Protein AF-A0A2T4S570-F1 (afdb_monomer)

Mean predicted aligned error: 5.02 Å

Sequence (160 aa):
SNRGPVMDYSDLGLVEFYLRELEKYLRQHNCLYVKLDPYWIYQIYDKDVNPFPSREQNDALVNLFKSHGYHHHGFTTKYDTSSQVRWMGVLDLKDETPASLKKQFDSQRKRNINKSINYGVKVRFLGEDELDKFFKLYRETEERAGFVSKTDEYFKNFIE

Radius of gyration: 21.52 Å; Cα contacts (8 Å, |Δi|>4): 77; chains: 1; bounding box: 46×45×53 Å

InterPro domains:
  IPR003447 FemABX peptidyl transferase [PF02388] (2-160)
  IPR003447 FemABX peptidyl transferase [PS51191] (1-160)
  IPR016181 Acyl-CoA N-acyltransferase [SSF55729] (2-95)
  IPR016181 Acyl-CoA N-acyltransferase [SSF55729] (101-160)
  IPR050644 Peptidoglycan Glycine Bridge Synthesis [PTHR36174] (1-159)

Structure (mmCIF, N/CA/C/O backbone):
data_AF-A0A2T4S570-F1
#
_entry.id   AF-A0A2T4S570-F1
#
loop_
_atom_site.group_PDB
_atom_site.id
_atom_site.type_symbol
_atom_site.label_atom_id
_atom_site.label_alt_id
_atom_site.label_comp_id
_atom_site.label_asym_id
_atom_site.label_entity_id
_atom_site.label_seq_id
_atom_site.pdbx_PDB_ins_code
_atom_site.Cartn_x
_atom_site.Cartn_y
_atom_site.Cartn_z
_atom_site.occupancy
_atom_site.B_iso_or_equiv
_atom_site.auth_seq_id
_atom_site.auth_comp_id
_atom_site.auth_asym_id
_atom_site.auth_atom_id
_atom_site.pdbx_PDB_model_num
ATOM 1 N N . SER A 1 1 ? -2.552 -9.204 -10.369 1.00 58.16 1 SER A N 1
ATOM 2 C CA . SER A 1 1 ? -1.357 -8.342 -10.412 1.00 58.16 1 SER A CA 1
ATOM 3 C C . SER A 1 1 ? -0.788 -8.261 -9.018 1.00 58.16 1 SER A C 1
ATOM 5 O O . SER A 1 1 ? -1.574 -8.109 -8.083 1.00 58.16 1 SER A O 1
ATOM 7 N N . ASN A 1 2 ? 0.525 -8.437 -8.882 1.00 81.62 2 ASN A N 1
ATOM 8 C CA . ASN A 1 2 ? 1.163 -8.826 -7.621 1.00 81.62 2 ASN A CA 1
ATOM 9 C C . ASN A 1 2 ? 1.874 -7.657 -6.915 1.00 81.62 2 ASN A C 1
ATOM 11 O O . ASN A 1 2 ? 2.767 -7.902 -6.112 1.00 81.62 2 ASN A O 1
ATOM 15 N N . ARG A 1 3 ? 1.501 -6.397 -7.213 1.00 89.50 3 ARG A N 1
ATOM 16 C CA . ARG A 1 3 ? 2.008 -5.166 -6.562 1.00 89.50 3 ARG A CA 1
ATOM 17 C C . ARG A 1 3 ? 3.529 -4.971 -6.613 1.00 89.50 3 ARG A C 1
ATOM 19 O O . ARG A 1 3 ? 4.078 -4.147 -5.884 1.00 89.50 3 ARG A O 1
ATOM 26 N N . GLY A 1 4 ? 4.198 -5.720 -7.479 1.00 91.44 4 GLY A N 1
ATOM 27 C CA . GLY A 1 4 ? 5.637 -5.684 -7.657 1.00 91.44 4 GLY A CA 1
ATOM 28 C C . GLY A 1 4 ? 6.066 -4.853 -8.868 1.00 91.44 4 GLY A C 1
ATOM 29 O O . GLY A 1 4 ? 5.228 -4.405 -9.660 1.00 91.44 4 GLY A O 1
ATOM 30 N N . PRO A 1 5 ? 7.384 -4.701 -9.048 1.00 94.06 5 PRO A N 1
ATOM 31 C CA . PRO A 1 5 ? 8.450 -5.226 -8.180 1.00 94.06 5 PRO A CA 1
ATOM 32 C C . PRO A 1 5 ? 8.609 -4.446 -6.860 1.00 94.06 5 PRO A C 1
ATOM 34 O O . PRO A 1 5 ? 8.036 -3.375 -6.686 1.00 94.06 5 PRO A O 1
ATOM 37 N N . VAL A 1 6 ? 9.374 -5.011 -5.921 1.00 95.12 6 VAL A N 1
ATOM 38 C CA . VAL A 1 6 ? 9.693 -4.389 -4.625 1.00 95.12 6 VAL A CA 1
ATOM 39 C C . VAL A 1 6 ? 11.137 -3.902 -4.664 1.00 95.12 6 VAL A C 1
ATOM 41 O O . VAL A 1 6 ? 12.054 -4.710 -4.775 1.00 95.12 6 VAL A O 1
ATOM 44 N N . MET A 1 7 ? 11.328 -2.587 -4.592 1.00 95.25 7 MET A N 1
ATOM 45 C CA . MET A 1 7 ? 12.635 -1.929 -4.574 1.00 95.25 7 MET A CA 1
ATOM 46 C C . MET A 1 7 ? 12.509 -0.504 -4.025 1.00 95.25 7 MET A C 1
ATOM 48 O O . MET A 1 7 ? 11.396 -0.010 -3.828 1.00 95.25 7 MET A O 1
ATOM 52 N N . ASP A 1 8 ? 13.641 0.155 -3.784 1.00 95.50 8 ASP A N 1
ATOM 53 C CA . ASP A 1 8 ? 13.652 1.580 -3.466 1.00 95.50 8 ASP A CA 1
ATOM 54 C C . ASP A 1 8 ? 13.391 2.406 -4.732 1.00 95.50 8 ASP A C 1
ATOM 56 O O . ASP A 1 8 ? 14.234 2.522 -5.616 1.00 95.50 8 ASP A O 1
ATOM 60 N N . TYR A 1 9 ? 12.196 2.986 -4.807 1.00 95.19 9 TYR A N 1
ATOM 61 C CA . TYR A 1 9 ? 11.758 3.817 -5.927 1.00 95.19 9 TYR A CA 1
ATOM 62 C C . TYR A 1 9 ? 12.302 5.249 -5.899 1.00 95.19 9 TYR A C 1
ATOM 64 O O . TYR A 1 9 ? 12.049 6.004 -6.840 1.00 95.19 9 TYR A O 1
ATOM 72 N N . SER A 1 10 ? 13.009 5.638 -4.835 1.00 92.94 10 SER A N 1
ATOM 73 C CA . SER A 1 10 ? 13.736 6.909 -4.790 1.00 92.94 10 SER A CA 1
ATOM 74 C C . SER A 1 10 ? 15.087 6.833 -5.512 1.00 92.94 10 SER A C 1
ATOM 76 O O . SER A 1 10 ? 15.567 7.852 -6.008 1.00 92.94 10 SER A O 1
ATOM 78 N N . ASP A 1 11 ? 15.651 5.630 -5.662 1.00 96.69 11 ASP A N 1
ATOM 79 C CA . ASP A 1 11 ? 16.834 5.372 -6.481 1.00 96.69 11 ASP A CA 1
ATOM 80 C C . ASP A 1 11 ? 16.427 5.105 -7.939 1.00 96.69 11 ASP A C 1
ATOM 82 O O . ASP A 1 11 ? 16.153 3.978 -8.358 1.00 96.69 11 ASP A O 1
ATOM 86 N N . LEU A 1 12 ? 16.386 6.167 -8.746 1.00 96.56 12 LEU A N 1
ATOM 87 C CA . LEU A 1 12 ? 16.028 6.060 -10.163 1.00 96.56 12 LEU A CA 1
ATOM 88 C C . LEU A 1 12 ? 17.021 5.209 -10.972 1.00 96.56 12 LEU A C 1
ATOM 90 O O . LEU A 1 12 ? 16.614 4.604 -11.963 1.00 96.56 12 LEU A O 1
ATOM 94 N N . GLY A 1 13 ? 18.288 5.125 -10.550 1.00 98.12 13 GLY A N 1
ATOM 95 C CA . GLY A 1 13 ? 19.288 4.280 -11.203 1.00 98.12 13 GLY A CA 1
ATOM 96 C C . GLY A 1 13 ? 18.995 2.796 -10.992 1.00 98.12 13 GLY A C 1
ATOM 97 O O . GLY A 1 13 ? 19.072 2.009 -11.937 1.00 98.12 13 GLY A O 1
ATOM 98 N N . LEU A 1 14 ? 18.576 2.420 -9.780 1.00 98.25 14 LEU A N 1
ATOM 99 C CA . LEU A 1 14 ? 18.104 1.068 -9.476 1.00 98.25 14 LEU A CA 1
ATOM 100 C C . LEU A 1 14 ? 16.851 0.711 -10.282 1.00 98.25 14 LEU A C 1
ATOM 102 O O . LEU A 1 14 ? 16.778 -0.378 -10.858 1.00 98.25 14 LEU A O 1
ATOM 106 N N . VAL A 1 15 ? 15.877 1.623 -10.352 1.00 98.00 15 VAL A N 1
ATOM 107 C CA . VAL A 1 15 ? 14.657 1.405 -11.143 1.00 98.00 15 VAL A CA 1
ATOM 108 C C . VAL A 1 15 ? 15.004 1.211 -12.619 1.00 98.00 15 VAL A C 1
ATOM 110 O O . VAL A 1 15 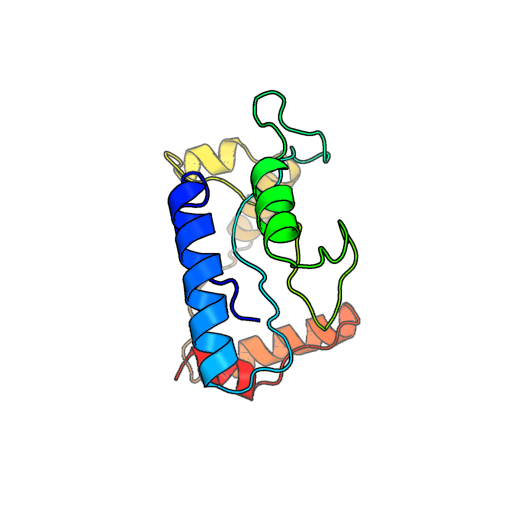? 14.528 0.261 -13.238 1.00 98.00 15 VAL A O 1
ATOM 113 N N . GLU A 1 16 ? 15.848 2.075 -13.183 1.00 98.38 16 GLU A N 1
ATOM 114 C CA . GLU A 1 16 ? 16.292 1.970 -14.574 1.00 98.38 16 GLU A CA 1
ATOM 115 C C . GLU A 1 16 ? 17.005 0.639 -14.840 1.00 98.38 16 GLU A C 1
ATOM 117 O O . GLU A 1 16 ? 16.691 -0.053 -15.813 1.00 98.38 16 GLU A O 1
ATOM 122 N N . PHE A 1 17 ? 17.931 0.252 -13.960 1.00 98.50 17 PHE A N 1
ATOM 123 C CA . PHE A 1 17 ? 18.614 -1.034 -14.043 1.00 98.50 17 PHE A CA 1
ATOM 124 C C . PHE A 1 17 ? 17.612 -2.195 -14.061 1.00 98.50 17 PHE A C 1
ATOM 126 O O . PHE A 1 17 ? 17.666 -3.040 -14.957 1.00 98.50 17 PHE A O 1
ATOM 133 N N . TYR A 1 18 ? 16.649 -2.202 -13.135 1.00 98.19 18 TYR A N 1
ATOM 134 C CA . TYR A 1 18 ? 15.617 -3.233 -13.079 1.00 98.19 18 TYR A CA 1
ATOM 135 C C . TYR A 1 18 ? 14.797 -3.297 -14.373 1.00 98.19 18 TYR A C 1
ATOM 137 O O . TYR A 1 18 ? 14.586 -4.385 -14.903 1.00 98.19 18 TYR A O 1
ATOM 145 N N . LEU A 1 19 ? 14.348 -2.156 -14.910 1.00 97.88 19 LEU A N 1
ATOM 146 C CA . LEU A 1 19 ? 13.545 -2.126 -16.139 1.00 97.88 19 LEU A CA 1
ATOM 147 C C . LEU A 1 19 ? 14.321 -2.682 -17.343 1.00 97.88 19 LEU A C 1
ATOM 149 O O . LEU A 1 19 ? 13.748 -3.433 -18.136 1.00 97.88 19 LEU A O 1
ATOM 153 N N . ARG A 1 20 ? 15.621 -2.373 -17.453 1.00 98.25 20 ARG A N 1
ATOM 154 C CA . ARG A 1 20 ? 16.507 -2.902 -18.507 1.00 98.25 20 ARG A CA 1
ATOM 155 C C . ARG A 1 20 ? 16.690 -4.415 -18.398 1.00 98.25 20 ARG A C 1
ATOM 157 O O . ARG A 1 20 ? 16.600 -5.119 -19.404 1.00 98.25 20 ARG A O 1
ATOM 164 N N . GLU A 1 21 ? 16.943 -4.929 -17.197 1.00 98.31 21 GLU A N 1
ATOM 165 C CA . GLU A 1 21 ? 17.131 -6.371 -16.995 1.00 98.31 21 GLU A CA 1
ATOM 166 C C . GLU A 1 21 ? 15.818 -7.149 -17.124 1.00 98.31 21 GLU A C 1
ATOM 168 O O . GLU A 1 21 ? 15.796 -8.236 -17.706 1.00 98.31 21 GLU A O 1
ATOM 173 N N . LEU A 1 22 ? 14.702 -6.568 -16.673 1.00 97.50 22 LEU A N 1
ATOM 174 C CA . LEU A 1 22 ? 13.379 -7.147 -16.866 1.00 97.50 22 LEU A CA 1
ATOM 175 C C . LEU A 1 22 ? 13.066 -7.295 -18.358 1.00 97.50 22 LEU A C 1
ATOM 177 O O . LEU A 1 22 ? 12.600 -8.352 -18.774 1.00 97.50 22 LEU A O 1
ATOM 181 N N . GLU A 1 23 ? 13.356 -6.288 -19.184 1.00 97.12 23 GLU A N 1
ATOM 182 C CA . GLU A 1 23 ? 13.142 -6.388 -20.629 1.00 97.12 23 GLU A CA 1
ATOM 183 C C . GLU A 1 23 ? 13.924 -7.560 -21.246 1.00 97.12 23 GLU A C 1
ATOM 185 O O . GLU A 1 23 ? 13.356 -8.354 -22.003 1.00 97.12 23 GLU A O 1
ATOM 190 N N . LYS A 1 24 ? 15.207 -7.718 -20.892 1.00 98.00 24 LYS A N 1
ATOM 191 C CA . LYS A 1 24 ? 16.032 -8.845 -21.361 1.00 98.00 24 LYS A CA 1
ATOM 192 C C . LYS A 1 24 ? 15.424 -10.186 -20.958 1.00 98.00 24 LYS A C 1
ATOM 194 O O . LYS A 1 24 ? 15.289 -11.072 -21.803 1.00 98.00 24 LYS A O 1
ATOM 199 N N . TYR A 1 25 ? 15.025 -10.317 -19.694 1.00 98.19 25 TYR A N 1
ATOM 200 C CA . TYR A 1 25 ? 14.397 -11.527 -19.173 1.00 98.19 25 TYR A CA 1
ATOM 201 C C . TYR A 1 25 ? 13.101 -11.860 -19.924 1.00 98.19 25 TYR A C 1
ATOM 203 O O . TYR A 1 25 ? 12.908 -12.988 -20.374 1.00 98.19 25 TYR A O 1
ATOM 211 N N . LEU A 1 26 ? 12.228 -10.874 -20.127 1.00 97.00 26 LEU A N 1
ATOM 212 C CA . LEU A 1 26 ? 10.945 -11.063 -20.802 1.00 97.00 26 LEU A CA 1
ATOM 213 C C . LEU A 1 26 ? 11.109 -11.453 -22.276 1.00 97.00 26 LEU A C 1
ATOM 215 O O . LEU A 1 26 ? 10.372 -12.312 -22.764 1.00 97.00 26 LEU A O 1
ATOM 219 N N . ARG A 1 27 ? 12.101 -10.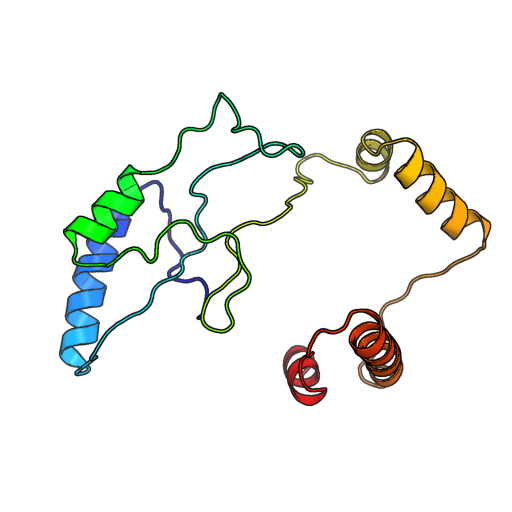881 -22.974 1.00 96.19 27 ARG A N 1
ATOM 220 C CA . ARG A 1 27 ? 12.431 -11.247 -24.362 1.00 96.19 27 ARG A CA 1
ATOM 221 C C . ARG A 1 27 ? 12.886 -12.700 -24.480 1.00 96.19 27 ARG A C 1
ATOM 223 O O . ARG A 1 27 ? 12.469 -13.381 -25.410 1.00 96.19 27 ARG A O 1
ATOM 230 N N . GLN A 1 28 ? 13.680 -13.194 -23.528 1.00 98.00 28 GLN A N 1
ATOM 231 C CA . GLN A 1 28 ? 14.110 -14.601 -23.497 1.00 98.00 28 GLN A CA 1
ATOM 232 C C . GLN A 1 28 ? 12.939 -15.579 -23.318 1.00 98.00 28 GLN A C 1
ATOM 234 O O . GLN A 1 28 ? 13.027 -16.723 -23.753 1.00 98.00 28 GLN A O 1
ATOM 239 N N . HIS A 1 29 ? 11.839 -15.126 -22.714 1.00 97.88 29 HIS A N 1
ATOM 240 C CA . HIS A 1 29 ? 10.658 -15.943 -22.431 1.00 97.88 29 HIS A CA 1
ATOM 241 C C . HIS A 1 29 ? 9.499 -15.687 -23.407 1.00 97.88 29 HIS A C 1
ATOM 243 O O . HIS A 1 29 ? 8.363 -16.052 -23.109 1.00 97.88 29 HIS A O 1
ATOM 249 N N . ASN A 1 30 ? 9.763 -15.067 -24.567 1.00 96.44 30 ASN A N 1
ATOM 250 C CA . ASN A 1 30 ? 8.755 -14.748 -25.588 1.00 96.44 30 ASN A CA 1
ATOM 251 C C . ASN A 1 30 ? 7.520 -14.024 -25.016 1.00 96.44 30 ASN A C 1
ATOM 253 O O . ASN A 1 30 ? 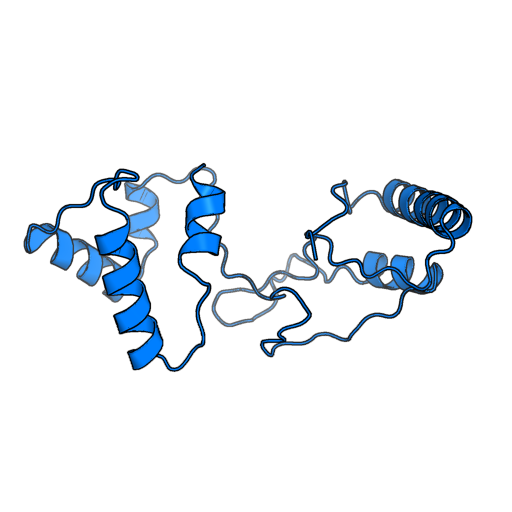6.388 -14.266 -25.438 1.00 96.44 30 ASN A O 1
ATOM 257 N N . CYS A 1 31 ? 7.723 -13.156 -24.021 1.00 97.12 31 CYS A N 1
ATOM 258 C CA . CYS A 1 31 ? 6.629 -12.430 -23.392 1.00 97.12 31 CYS A CA 1
ATOM 259 C C . CYS A 1 31 ? 6.002 -11.432 -24.379 1.00 97.12 31 CYS A C 1
ATOM 261 O O . CYS A 1 31 ? 6.707 -10.619 -24.976 1.00 97.12 31 CYS A O 1
ATOM 263 N N . LEU A 1 32 ? 4.672 -11.469 -24.520 1.00 95.94 32 LEU A N 1
ATOM 264 C CA . LEU A 1 32 ? 3.928 -10.552 -25.390 1.00 95.94 32 LEU A CA 1
ATOM 265 C C . LEU A 1 32 ? 3.863 -9.132 -24.808 1.00 95.94 32 LEU A C 1
ATOM 267 O O . LEU A 1 32 ? 4.081 -8.156 -25.519 1.00 95.94 32 LEU A O 1
ATOM 271 N N . TYR A 1 33 ? 3.536 -9.018 -23.520 1.00 94.56 33 TYR A N 1
ATOM 272 C CA . TYR A 1 33 ? 3.519 -7.762 -22.775 1.00 94.56 33 TYR A CA 1
ATOM 273 C C . TYR A 1 33 ? 3.620 -8.037 -21.274 1.00 94.56 33 TYR A C 1
ATOM 275 O O . TYR A 1 33 ? 3.210 -9.092 -20.788 1.00 94.56 33 TYR A O 1
ATOM 283 N N . VAL A 1 34 ? 4.105 -7.051 -20.522 1.00 94.50 34 VAL A N 1
ATOM 284 C CA . VAL A 1 34 ? 4.130 -7.086 -19.059 1.00 94.50 34 VAL A CA 1
ATOM 285 C C . VAL A 1 34 ? 3.283 -5.950 -18.495 1.00 94.50 34 VAL A C 1
ATOM 287 O O . VAL A 1 34 ? 3.318 -4.822 -18.983 1.00 94.50 34 VAL A O 1
ATOM 290 N N . LYS A 1 35 ? 2.510 -6.251 -17.451 1.00 93.25 35 LYS A N 1
ATOM 291 C CA . LYS A 1 35 ? 1.772 -5.262 -16.662 1.00 93.25 35 LYS A CA 1
ATOM 292 C C . LYS A 1 35 ? 2.425 -5.152 -15.291 1.00 93.25 35 LYS A C 1
ATOM 294 O O . LYS A 1 35 ? 2.517 -6.151 -14.583 1.00 93.25 35 LYS A O 1
ATOM 299 N N . LEU A 1 36 ? 2.840 -3.941 -14.930 1.00 93.44 36 LEU A N 1
ATOM 300 C CA . LEU A 1 36 ? 3.425 -3.626 -13.629 1.00 93.44 36 LEU A CA 1
ATOM 301 C C . LEU A 1 36 ? 2.497 -2.679 -12.864 1.00 93.44 36 LEU A C 1
ATOM 303 O O . LEU A 1 36 ? 1.968 -1.724 -13.433 1.00 93.44 36 LEU A O 1
ATOM 307 N N . ASP A 1 37 ? 2.303 -2.945 -11.577 1.00 92.81 37 ASP A N 1
ATOM 308 C CA . ASP A 1 37 ? 1.539 -2.097 -10.658 1.00 92.81 37 ASP A CA 1
ATOM 309 C C . ASP A 1 37 ? 2.243 -1.938 -9.301 1.00 92.81 37 ASP A C 1
ATOM 311 O O . ASP A 1 37 ? 1.653 -2.229 -8.254 1.00 92.81 37 ASP A O 1
ATOM 315 N N . PRO A 1 38 ? 3.512 -1.491 -9.303 1.00 93.38 38 PRO A N 1
ATOM 316 C CA . PRO A 1 38 ? 4.327 -1.482 -8.104 1.00 93.38 38 PRO A CA 1
ATOM 317 C C . PRO A 1 38 ? 3.727 -0.638 -6.985 1.00 93.38 38 PRO A C 1
ATOM 319 O O . PRO A 1 38 ? 3.106 0.402 -7.224 1.00 93.38 38 PRO A O 1
ATOM 322 N N . TYR A 1 39 ? 3.939 -1.079 -5.748 1.00 92.06 39 TYR A N 1
ATOM 323 C CA . TYR A 1 39 ? 3.508 -0.345 -4.565 1.00 92.06 39 TYR A CA 1
ATOM 324 C C . TYR A 1 39 ? 4.473 0.812 -4.270 1.00 92.06 39 TYR A C 1
ATOM 326 O O . TYR A 1 39 ? 5.330 0.728 -3.396 1.00 92.06 39 TYR A O 1
ATOM 334 N N . TRP A 1 40 ? 4.282 1.933 -4.959 1.00 91.81 40 TRP A N 1
ATOM 335 C CA . TRP A 1 40 ? 4.944 3.202 -4.658 1.00 91.81 40 TRP A CA 1
ATOM 336 C C . TRP A 1 40 ? 3.921 4.335 -4.559 1.00 91.81 40 TRP A C 1
ATOM 338 O O . TRP A 1 40 ? 2.790 4.236 -5.045 1.00 91.81 40 TRP A O 1
ATOM 348 N N . ILE A 1 41 ? 4.315 5.420 -3.899 1.00 93.06 41 ILE A N 1
ATOM 349 C CA . ILE A 1 41 ? 3.446 6.568 -3.648 1.00 93.06 41 ILE A CA 1
ATOM 350 C C . ILE A 1 41 ? 3.677 7.611 -4.739 1.00 93.06 41 ILE A C 1
ATOM 352 O O . ILE A 1 41 ? 4.750 8.206 -4.810 1.00 93.06 41 ILE A O 1
ATOM 356 N N . TYR A 1 42 ? 2.653 7.853 -5.558 1.00 94.69 42 TYR A N 1
ATOM 357 C CA . TYR A 1 42 ? 2.677 8.948 -6.529 1.00 94.69 42 TYR A CA 1
ATOM 358 C C . TYR A 1 42 ? 2.522 10.311 -5.860 1.00 94.69 42 TYR A C 1
ATOM 360 O O . TYR A 1 42 ? 3.309 11.213 -6.119 1.00 94.69 42 TYR A O 1
ATOM 368 N N . GLN A 1 43 ? 1.510 10.443 -5.004 1.00 94.81 43 GLN A N 1
ATOM 369 C CA . GLN A 1 43 ? 1.168 11.675 -4.303 1.00 94.81 43 GLN A CA 1
ATOM 370 C C . GLN A 1 43 ? 0.428 11.329 -3.006 1.00 94.81 43 GLN A C 1
ATOM 372 O O . GLN A 1 43 ? -0.215 10.280 -2.916 1.00 94.81 43 GLN A O 1
ATOM 377 N N . ILE A 1 44 ? 0.532 12.202 -2.003 1.00 95.00 44 ILE A N 1
ATOM 378 C CA . ILE A 1 44 ? -0.150 12.063 -0.711 1.00 95.00 44 ILE A CA 1
ATOM 379 C C . ILE A 1 44 ? -1.161 13.200 -0.577 1.00 95.00 44 ILE A C 1
ATOM 381 O O . ILE A 1 44 ? -0.843 14.352 -0.876 1.00 95.00 44 ILE A O 1
ATOM 385 N N . TYR A 1 45 ? -2.355 12.870 -0.092 1.00 94.75 45 TYR A N 1
ATOM 386 C CA . TYR A 1 45 ? -3.448 13.812 0.128 1.00 94.75 45 TYR A CA 1
ATOM 387 C C . TYR A 1 45 ? -3.943 13.731 1.567 1.00 94.75 45 TYR A C 1
ATOM 389 O O . TYR A 1 45 ? -3.845 12.676 2.199 1.00 94.75 45 TYR A O 1
ATOM 397 N N . ASP A 1 46 ? -4.482 14.836 2.073 1.00 93.06 46 ASP A N 1
ATOM 398 C CA . ASP A 1 46 ? -5.197 14.859 3.343 1.00 93.06 46 ASP A CA 1
ATOM 399 C C . ASP A 1 46 ? -6.567 14.153 3.240 1.00 93.06 46 ASP A C 1
ATOM 401 O O . ASP A 1 46 ? -6.972 13.640 2.192 1.00 93.06 46 ASP A O 1
ATOM 405 N N . LYS A 1 47 ? -7.304 14.120 4.356 1.00 89.38 47 LYS A N 1
ATOM 406 C CA . LYS A 1 47 ? -8.627 13.478 4.439 1.00 89.38 47 LYS A CA 1
ATOM 407 C C . LYS A 1 47 ? -9.694 14.108 3.530 1.00 89.38 47 LYS A C 1
ATOM 409 O O . LYS A 1 47 ? -10.719 13.472 3.296 1.00 89.38 47 LYS A O 1
ATOM 414 N N . ASP A 1 48 ? -9.473 15.340 3.074 1.00 92.56 48 ASP A N 1
ATOM 415 C CA . ASP A 1 48 ? -10.375 16.104 2.212 1.00 92.56 48 ASP A CA 1
ATOM 416 C C . ASP A 1 48 ? -9.864 16.127 0.756 1.00 92.56 48 ASP A C 1
ATOM 418 O O . ASP A 1 48 ? -10.403 16.845 -0.082 1.00 92.56 48 ASP A O 1
ATOM 422 N N . VAL A 1 49 ? -8.870 15.284 0.438 1.00 93.25 49 VAL A N 1
ATOM 423 C CA 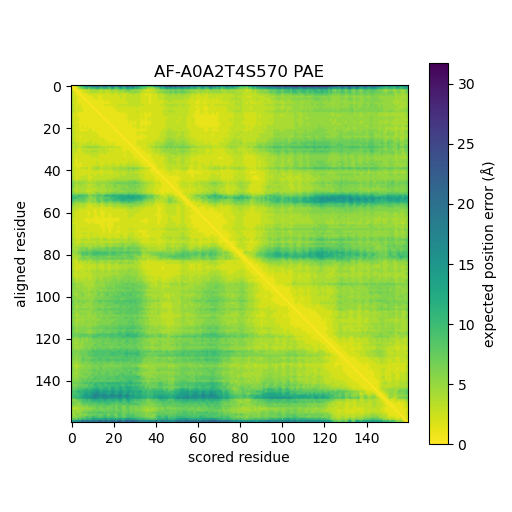. VAL A 1 49 ? -8.276 15.109 -0.897 1.00 93.25 49 VAL A CA 1
ATOM 424 C C . VAL A 1 49 ? -7.484 16.342 -1.363 1.00 93.25 49 VAL A C 1
ATOM 426 O O . VAL A 1 49 ? -7.270 16.548 -2.557 1.00 93.25 49 VAL A O 1
ATOM 429 N N . ASN A 1 50 ? -6.964 17.143 -0.431 1.00 95.06 50 ASN A N 1
ATOM 430 C CA . ASN A 1 50 ? -6.009 18.198 -0.767 1.00 95.06 50 ASN A CA 1
ATOM 431 C C . ASN A 1 50 ? -4.582 17.633 -0.776 1.00 95.06 50 ASN A C 1
ATOM 433 O O . ASN A 1 50 ? -4.207 16.928 0.164 1.00 95.06 50 ASN A O 1
ATOM 437 N N . PRO A 1 51 ? -3.760 17.931 -1.798 1.00 94.75 51 PRO A N 1
ATOM 438 C CA . PRO A 1 51 ? -2.361 17.516 -1.818 1.00 94.75 51 PRO A CA 1
ATOM 439 C C . PRO A 1 51 ? -1.597 18.012 -0.588 1.00 94.75 51 PRO A C 1
ATOM 441 O O . PRO A 1 51 ? -1.714 19.178 -0.208 1.00 94.75 51 PRO A O 1
ATOM 444 N N . PHE A 1 52 ? -0.766 17.154 0.006 1.00 92.81 52 PHE A N 1
ATOM 445 C CA . PHE A 1 52 ? 0.123 17.585 1.083 1.00 92.81 52 PHE A CA 1
ATOM 446 C C . PHE A 1 52 ? 1.171 18.577 0.550 1.00 92.81 52 PHE A C 1
ATOM 448 O O . PHE A 1 52 ? 1.942 18.208 -0.337 1.00 92.81 52 PHE A O 1
ATOM 455 N N . PRO A 1 53 ? 1.284 19.798 1.113 1.00 87.00 53 PRO A N 1
ATOM 456 C CA . PRO A 1 53 ? 2.150 20.842 0.554 1.00 87.00 53 PRO A CA 1
ATOM 457 C C . PRO A 1 53 ? 3.639 20.480 0.483 1.00 87.00 53 PRO A C 1
ATOM 459 O O . PRO A 1 53 ? 4.360 20.994 -0.362 1.00 87.00 53 PRO A O 1
ATOM 462 N N . SER A 1 54 ? 4.113 19.605 1.373 1.00 86.25 54 SER A N 1
ATOM 463 C CA . SER A 1 54 ? 5.518 19.189 1.465 1.00 86.25 54 SER A CA 1
ATOM 464 C C . SER A 1 54 ? 5.861 17.945 0.638 1.00 86.25 54 SER A C 1
ATOM 466 O O . SER A 1 54 ? 6.959 17.403 0.770 1.00 86.25 54 SER A O 1
ATOM 468 N N . ARG A 1 55 ? 4.923 17.436 -0.170 1.00 85.31 55 ARG A N 1
ATOM 469 C CA . ARG A 1 55 ? 5.081 16.198 -0.940 1.00 85.31 55 ARG A CA 1
ATOM 470 C C . ARG A 1 55 ? 4.707 16.443 -2.394 1.00 85.31 55 ARG A C 1
ATOM 472 O O . ARG A 1 55 ? 3.531 16.491 -2.747 1.00 85.31 55 ARG A O 1
ATOM 479 N N . GLU A 1 56 ? 5.726 16.563 -3.232 1.00 87.75 56 GLU A N 1
ATOM 480 C CA . GLU A 1 56 ? 5.534 16.675 -4.672 1.00 87.75 56 GLU A CA 1
ATOM 481 C C . GLU A 1 56 ? 5.077 15.350 -5.287 1.00 87.75 56 GLU A C 1
ATOM 483 O O . GLU A 1 56 ? 5.319 14.261 -4.756 1.00 87.75 56 GLU A O 1
ATOM 488 N N . GLN A 1 57 ? 4.401 15.465 -6.426 1.00 92.44 57 GLN A N 1
ATOM 489 C CA . GLN A 1 57 ? 4.043 14.321 -7.246 1.00 92.44 57 GLN A CA 1
ATOM 490 C C . GLN A 1 57 ? 5.299 13.707 -7.869 1.00 92.44 57 GLN A C 1
ATOM 492 O O . GLN A 1 57 ? 6.164 14.408 -8.395 1.00 92.44 57 GLN A O 1
ATOM 497 N N . ASN A 1 58 ? 5.407 12.385 -7.840 1.00 91.69 58 ASN A N 1
ATOM 498 C CA . ASN A 1 58 ? 6.596 11.698 -8.334 1.00 91.69 58 ASN A CA 1
ATOM 499 C C . ASN A 1 58 ? 6.460 11.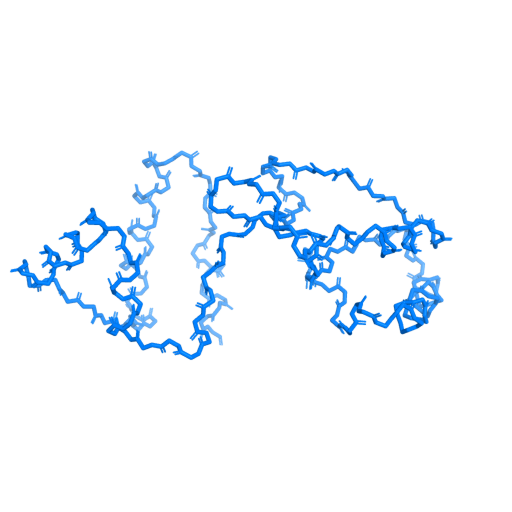369 -9.837 1.00 91.69 58 ASN A C 1
ATOM 501 O O . ASN A 1 58 ? 6.346 10.218 -10.267 1.00 91.69 58 ASN A O 1
ATOM 505 N N . ASP A 1 59 ? 6.443 12.435 -10.644 1.00 94.81 59 ASP A N 1
ATOM 506 C CA . ASP A 1 59 ? 6.392 12.374 -12.112 1.00 94.81 59 ASP A CA 1
ATOM 507 C C . ASP A 1 59 ? 7.675 11.798 -12.718 1.00 94.81 59 ASP A C 1
ATOM 509 O O . ASP A 1 59 ? 7.628 11.185 -13.786 1.00 94.81 59 ASP A O 1
ATOM 513 N N . ALA A 1 60 ? 8.816 11.964 -12.040 1.00 94.56 60 ALA A N 1
ATOM 514 C CA . ALA A 1 60 ? 10.105 11.440 -12.483 1.00 94.56 60 ALA A CA 1
ATOM 515 C C . ALA A 1 60 ? 10.031 9.929 -12.729 1.00 94.56 60 ALA A C 1
ATOM 517 O O . ALA A 1 60 ? 10.446 9.449 -13.784 1.00 94.56 60 ALA A O 1
ATOM 518 N N . LEU A 1 61 ? 9.406 9.193 -11.808 1.00 95.06 61 LEU A N 1
ATOM 519 C CA . LEU A 1 61 ? 9.227 7.758 -11.958 1.00 95.06 61 LEU A CA 1
ATOM 520 C C . LEU A 1 61 ? 8.276 7.408 -13.112 1.00 95.06 61 LEU A C 1
ATOM 522 O O . LEU A 1 61 ? 8.563 6.508 -13.897 1.00 95.06 61 LEU A O 1
ATOM 526 N N . VAL A 1 62 ? 7.169 8.140 -13.273 1.00 95.81 62 VAL A N 1
ATOM 527 C CA . VAL A 1 62 ? 6.247 7.932 -14.407 1.00 95.81 62 VAL A CA 1
ATOM 528 C C . VAL A 1 62 ? 6.972 8.135 -15.738 1.00 95.81 62 VAL A C 1
ATOM 530 O O . VAL A 1 62 ? 6.793 7.349 -16.669 1.00 95.81 62 VAL A O 1
ATOM 533 N N . ASN A 1 63 ? 7.795 9.177 -15.829 1.00 96.88 63 ASN A N 1
ATOM 534 C CA . ASN A 1 63 ? 8.557 9.496 -17.029 1.00 96.88 63 ASN A CA 1
ATOM 535 C C . ASN A 1 63 ? 9.663 8.472 -17.298 1.00 96.88 63 ASN A C 1
ATOM 537 O O . ASN A 1 63 ? 9.858 8.114 -18.457 1.00 96.88 63 ASN A O 1
ATOM 541 N N . LEU A 1 64 ? 10.309 7.939 -16.257 1.00 97.38 64 LEU A N 1
ATOM 542 C CA . LEU A 1 64 ? 11.266 6.841 -16.390 1.00 97.38 64 LEU A CA 1
ATOM 543 C C . LEU A 1 64 ? 10.598 5.577 -16.951 1.00 97.38 64 LEU A C 1
ATOM 545 O O . LEU A 1 64 ? 11.087 4.977 -17.897 1.00 97.38 64 LEU A O 1
ATOM 549 N N . PHE A 1 65 ? 9.426 5.189 -16.448 1.00 97.06 65 PHE A N 1
ATOM 550 C CA . PHE A 1 65 ? 8.701 4.055 -17.034 1.00 97.06 65 PHE A CA 1
ATOM 551 C C . PHE A 1 65 ? 8.344 4.315 -18.510 1.00 97.06 65 PHE A C 1
ATOM 553 O O . PHE A 1 65 ? 8.531 3.441 -19.357 1.00 97.06 65 PHE A O 1
ATOM 560 N N . LYS A 1 66 ? 7.890 5.530 -18.848 1.00 97.56 66 LYS A N 1
ATOM 561 C CA . LYS A 1 66 ? 7.586 5.909 -20.238 1.00 97.56 66 LYS A CA 1
ATOM 562 C C . LYS A 1 66 ? 8.816 5.872 -21.150 1.00 97.56 66 LYS A C 1
ATOM 564 O O . LYS A 1 66 ? 8.686 5.428 -22.288 1.00 97.56 66 LYS A O 1
ATOM 569 N N . SER A 1 67 ? 9.994 6.292 -20.680 1.00 97.81 67 SER A N 1
ATOM 570 C CA . SER A 1 67 ? 11.227 6.239 -21.484 1.00 97.81 67 SER A CA 1
ATOM 571 C C . SER A 1 67 ? 11.668 4.803 -21.795 1.00 97.81 67 SER A C 1
ATOM 573 O O . SER A 1 67 ? 12.314 4.578 -22.814 1.00 97.81 67 SER A O 1
ATOM 575 N N . HIS A 1 68 ? 11.244 3.829 -20.983 1.00 97.38 68 HIS A N 1
ATOM 576 C CA . HIS A 1 68 ? 11.406 2.391 -21.223 1.00 97.38 68 HIS A CA 1
ATOM 577 C C . HIS A 1 68 ? 10.233 1.746 -21.993 1.00 97.38 68 HIS A C 1
ATOM 579 O O . HIS A 1 68 ? 10.099 0.524 -22.013 1.00 97.38 68 HIS A O 1
ATOM 585 N N . GLY A 1 69 ? 9.362 2.540 -22.626 1.00 96.62 69 GLY A N 1
ATOM 586 C CA . GLY A 1 69 ? 8.280 2.042 -23.486 1.00 96.62 69 GLY A CA 1
ATOM 587 C C . GLY A 1 69 ? 7.016 1.580 -22.750 1.00 96.62 69 GLY A C 1
ATOM 588 O O . GLY A 1 69 ? 6.089 1.061 -23.382 1.00 96.62 69 GLY A O 1
ATOM 589 N N . TYR A 1 70 ? 6.927 1.780 -21.431 1.00 97.19 70 TYR A N 1
ATOM 590 C CA . TYR A 1 70 ? 5.711 1.466 -20.683 1.00 97.19 70 TYR A CA 1
ATOM 591 C C . TYR A 1 70 ? 4.616 2.502 -20.940 1.00 97.19 70 TYR A C 1
ATOM 593 O O . TYR A 1 70 ? 4.847 3.712 -20.955 1.00 97.19 70 TYR A O 1
ATOM 601 N N . HIS A 1 71 ? 3.384 2.015 -21.068 1.00 96.44 71 HIS A N 1
ATOM 602 C CA . HIS A 1 71 ? 2.204 2.847 -21.264 1.00 96.44 71 HIS A CA 1
ATOM 603 C C . HIS A 1 71 ? 1.475 3.032 -19.932 1.00 96.44 71 HIS A C 1
ATOM 605 O O . HIS A 1 71 ? 1.000 2.075 -19.323 1.00 96.44 71 HIS A O 1
ATOM 611 N N . HIS A 1 72 ? 1.376 4.277 -19.463 1.00 95.19 72 HIS A N 1
ATOM 612 C CA . HIS A 1 72 ? 0.617 4.585 -18.252 1.00 95.19 72 HIS A CA 1
ATOM 613 C C . HIS A 1 72 ? -0.885 4.542 -18.545 1.00 95.19 72 HIS A C 1
ATOM 615 O O . HIS A 1 72 ? -1.357 5.224 -19.448 1.00 95.19 72 HIS A O 1
ATOM 621 N N . HIS A 1 73 ? -1.649 3.785 -17.754 1.00 92.06 73 HIS A N 1
ATOM 622 C CA . HIS A 1 73 ? -3.101 3.626 -17.936 1.00 92.06 73 HIS A CA 1
ATOM 623 C C . HIS A 1 73 ? -3.935 4.852 -17.489 1.00 92.06 73 HIS A C 1
ATOM 625 O O . HIS A 1 73 ? -5.154 4.759 -17.363 1.00 92.06 73 HIS A O 1
ATOM 631 N N . GLY A 1 74 ? -3.301 6.000 -17.223 1.00 92.31 74 GLY A N 1
ATOM 632 C CA . GLY A 1 74 ? -3.956 7.212 -16.724 1.00 92.31 74 GLY A CA 1
ATOM 633 C C . GLY A 1 74 ? -4.261 7.156 -15.226 1.00 92.31 74 GLY A C 1
ATOM 634 O O . GLY A 1 74 ? -4.164 6.105 -14.601 1.00 92.31 74 GLY A O 1
ATOM 635 N N . PHE A 1 75 ? -4.599 8.295 -14.616 1.00 92.12 75 PHE A N 1
ATOM 636 C CA . PHE A 1 75 ? -4.898 8.426 -13.180 1.00 92.12 75 PHE A CA 1
ATOM 637 C C . PHE A 1 75 ? -6.348 8.040 -12.855 1.00 92.12 75 PHE A C 1
ATOM 639 O O . PHE A 1 75 ? -7.191 8.883 -12.563 1.00 92.12 75 PHE A O 1
ATOM 646 N N . THR A 1 76 ? -6.647 6.744 -12.942 1.00 91.31 76 THR A N 1
ATOM 647 C CA . THR A 1 76 ? -7.989 6.210 -12.686 1.00 91.31 76 THR A CA 1
ATOM 648 C C . THR A 1 76 ? -8.407 6.342 -11.217 1.00 91.31 76 THR A C 1
ATOM 650 O O . THR A 1 76 ? -7.617 6.130 -10.296 1.00 91.31 76 THR A O 1
ATOM 653 N N . THR A 1 77 ? -9.682 6.674 -11.002 1.00 89.75 77 THR A N 1
ATOM 654 C CA . THR A 1 77 ? -10.315 6.801 -9.673 1.00 89.75 77 THR A CA 1
ATOM 655 C C . THR A 1 77 ? -11.445 5.796 -9.446 1.00 89.75 77 THR A C 1
ATOM 657 O O . THR A 1 77 ? -11.908 5.627 -8.322 1.00 89.75 77 THR A O 1
ATOM 660 N N . LYS A 1 78 ? -11.897 5.120 -10.507 1.00 87.88 78 LYS A N 1
ATOM 661 C CA . LYS A 1 78 ? -12.953 4.105 -10.450 1.00 87.88 78 LYS A CA 1
ATOM 662 C C . LYS A 1 78 ? -12.370 2.731 -10.135 1.00 87.88 78 LYS A C 1
ATOM 664 O O . LYS A 1 78 ? -11.221 2.448 -10.473 1.00 87.88 78 LYS A O 1
ATOM 669 N N . TYR A 1 79 ? -13.195 1.875 -9.540 1.00 83.56 79 TYR A N 1
ATOM 670 C CA . TYR A 1 79 ? -12.882 0.457 -9.407 1.00 83.56 79 TYR A CA 1
ATOM 671 C C . TYR A 1 79 ? -12.845 -0.200 -10.785 1.00 83.56 79 TYR A C 1
ATOM 673 O O . TYR A 1 79 ? -13.743 -0.004 -11.602 1.00 83.56 79 TYR A O 1
ATOM 681 N N . ASP A 1 80 ? -11.800 -0.981 -11.018 1.00 81.62 80 ASP A N 1
ATOM 682 C CA . ASP A 1 80 ? -11.562 -1.706 -12.256 1.00 81.62 80 ASP A CA 1
ATOM 683 C C . ASP A 1 80 ? -11.197 -3.144 -11.891 1.00 81.62 80 ASP A C 1
ATOM 685 O O . ASP A 1 80 ? -10.360 -3.385 -11.025 1.00 81.62 80 ASP A O 1
ATOM 689 N N . THR A 1 81 ? -11.846 -4.117 -12.525 1.00 80.00 81 THR A N 1
ATOM 690 C CA . THR A 1 81 ? -11.670 -5.537 -12.177 1.00 80.00 81 THR A CA 1
ATOM 691 C C . THR A 1 81 ? -10.312 -6.092 -12.604 1.00 80.00 81 THR A C 1
ATOM 693 O O . THR A 1 81 ? -9.905 -7.154 -12.135 1.00 80.00 81 THR A O 1
ATOM 696 N N . SER A 1 82 ? -9.598 -5.385 -13.483 1.00 80.19 82 SER A N 1
ATOM 697 C CA . SER A 1 82 ? -8.314 -5.806 -14.036 1.00 80.19 82 SER A CA 1
ATOM 698 C C . SER A 1 82 ? -7.112 -5.195 -13.305 1.00 80.19 82 SER A C 1
ATOM 700 O O . SER A 1 82 ? -5.976 -5.621 -13.540 1.00 80.19 82 SER A O 1
ATOM 702 N N . SER A 1 83 ? -7.311 -4.188 -12.449 1.00 84.50 83 SER A N 1
ATOM 703 C CA . SER A 1 83 ? -6.251 -3.398 -11.814 1.00 84.50 83 SER A CA 1
ATOM 704 C C . SER A 1 83 ? -6.484 -3.193 -10.321 1.00 84.50 83 SER A C 1
ATOM 706 O O . SER A 1 83 ? -7.588 -3.319 -9.803 1.00 84.50 83 SER A O 1
ATOM 708 N N . GLN A 1 84 ? -5.398 -2.920 -9.604 1.00 87.00 84 GLN A N 1
ATOM 709 C CA . GLN A 1 84 ? -5.463 -2.672 -8.173 1.00 87.00 84 GLN A CA 1
ATOM 710 C C . GLN A 1 84 ? -5.946 -1.250 -7.879 1.00 87.00 84 GLN A C 1
ATOM 712 O O . GLN A 1 84 ? -5.706 -0.320 -8.653 1.00 87.00 84 GLN A O 1
ATOM 717 N N . VAL A 1 85 ? -6.570 -1.067 -6.713 1.00 90.56 85 VAL A N 1
ATOM 718 C CA . VAL A 1 85 ? -6.980 0.261 -6.242 1.00 90.56 85 VAL A CA 1
ATOM 719 C C . VAL A 1 85 ? -5.767 1.185 -6.093 1.00 90.56 85 VAL A C 1
ATOM 721 O O . VAL A 1 85 ? -4.711 0.788 -5.588 1.00 90.56 85 VAL A O 1
ATOM 724 N N . ARG A 1 86 ? -5.919 2.432 -6.545 1.00 92.44 86 ARG A N 1
ATOM 725 C CA . ARG A 1 86 ? -4.842 3.435 -6.553 1.00 92.44 86 ARG A CA 1
ATOM 726 C C . ARG A 1 86 ? -4.879 4.405 -5.378 1.00 92.44 86 ARG A C 1
ATOM 728 O O . ARG A 1 86 ? -3.858 5.001 -5.062 1.00 92.44 86 ARG A O 1
ATOM 735 N N . 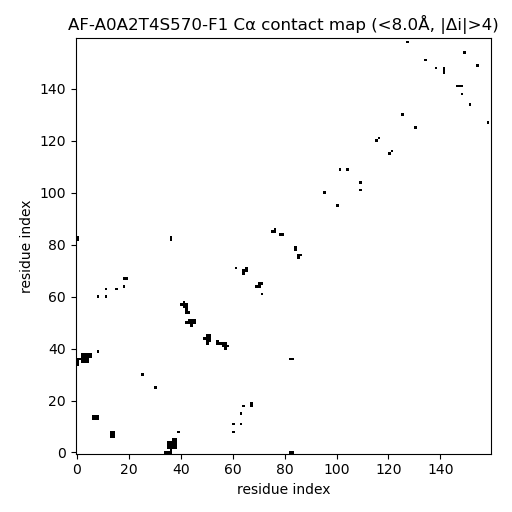TRP A 1 87 ? -6.038 4.540 -4.745 1.00 92.88 87 TRP A N 1
ATOM 736 C CA . TRP A 1 87 ? -6.261 5.394 -3.585 1.00 92.88 87 TRP A CA 1
ATOM 737 C C . TRP A 1 87 ? -6.425 4.522 -2.347 1.00 92.88 87 TRP A C 1
ATOM 739 O O . TRP A 1 87 ? -7.224 3.588 -2.347 1.00 92.88 87 TRP A O 1
ATOM 749 N N . MET A 1 88 ? -5.655 4.810 -1.303 1.00 93.31 88 MET A N 1
ATOM 750 C CA . MET A 1 88 ? -5.677 4.058 -0.052 1.00 93.31 88 MET A CA 1
ATOM 751 C C . MET A 1 88 ? -5.786 5.036 1.110 1.00 93.31 88 MET A C 1
ATOM 753 O O . MET A 1 88 ? -4.983 5.960 1.220 1.00 93.31 88 MET A O 1
ATOM 757 N N . GLY A 1 89 ? -6.777 4.827 1.977 1.00 93.94 89 GLY A N 1
ATOM 758 C CA . GLY A 1 89 ? -6.829 5.497 3.270 1.00 93.94 89 GLY A CA 1
ATOM 759 C C . GLY A 1 89 ? -5.825 4.837 4.207 1.00 93.94 89 GLY A C 1
ATOM 760 O O . GLY A 1 89 ? -5.998 3.672 4.559 1.00 93.94 89 GLY A O 1
ATOM 761 N N . VAL A 1 90 ? -4.778 5.566 4.584 1.00 93.62 90 VAL A N 1
ATOM 762 C CA . VAL A 1 90 ? -3.711 5.074 5.462 1.00 93.62 90 VAL A CA 1
ATOM 763 C C . VAL A 1 90 ? -3.697 5.911 6.733 1.00 93.62 90 VAL A C 1
ATOM 765 O O . VAL A 1 90 ? -3.716 7.138 6.672 1.00 93.62 90 VAL A O 1
ATOM 768 N N . LEU A 1 91 ? -3.673 5.239 7.881 1.00 92.69 91 LEU A N 1
ATOM 769 C CA . LEU A 1 91 ? -3.466 5.855 9.186 1.00 92.69 91 LEU A CA 1
ATOM 770 C C . LEU A 1 91 ? -2.063 5.477 9.655 1.00 92.69 91 LEU A C 1
ATOM 772 O O . LEU A 1 91 ? -1.799 4.296 9.875 1.00 92.69 91 LEU A O 1
ATOM 776 N N . ASP A 1 92 ? -1.171 6.460 9.755 1.00 92.12 92 ASP A N 1
ATOM 777 C CA . ASP A 1 92 ? 0.167 6.241 10.302 1.00 92.12 92 ASP A CA 1
ATOM 778 C C . ASP A 1 92 ? 0.062 6.019 11.815 1.00 92.12 92 ASP A C 1
ATOM 780 O O . ASP A 1 92 ? -0.563 6.804 12.527 1.00 92.12 92 ASP A O 1
ATOM 784 N N . LEU A 1 93 ? 0.624 4.907 12.281 1.00 95.69 93 LEU A N 1
ATOM 785 C CA . LEU A 1 93 ? 0.625 4.504 13.687 1.00 95.69 93 LEU A CA 1
ATOM 786 C C . LEU A 1 93 ? 2.015 4.627 14.312 1.00 95.69 93 LEU A C 1
ATOM 788 O O . LEU A 1 93 ? 2.223 4.181 15.443 1.00 95.69 93 LEU A O 1
ATOM 792 N N . LYS A 1 94 ? 2.987 5.179 13.579 1.00 96.06 94 LYS A N 1
ATOM 793 C CA . LYS A 1 94 ? 4.322 5.409 14.108 1.00 96.06 94 LYS A CA 1
ATOM 794 C C . LYS A 1 94 ? 4.234 6.310 15.340 1.00 96.06 94 LYS A C 1
ATOM 796 O O . LYS A 1 94 ? 3.592 7.352 15.310 1.00 96.06 94 LYS A O 1
ATOM 801 N N . ASP A 1 95 ? 4.880 5.878 16.418 1.00 96.31 95 ASP A N 1
ATOM 802 C CA . ASP A 1 95 ? 4.913 6.575 17.709 1.00 96.31 95 ASP A CA 1
ATOM 803 C C . ASP A 1 95 ? 3.525 6.765 18.370 1.00 96.31 95 ASP A C 1
ATOM 805 O O . ASP A 1 95 ? 3.382 7.513 19.340 1.00 96.31 95 ASP A O 1
ATOM 809 N N . GLU A 1 96 ? 2.500 6.036 17.906 1.00 96.94 96 GLU A N 1
ATOM 810 C CA . GLU A 1 96 ? 1.151 6.071 18.469 1.00 96.94 96 GLU A CA 1
ATOM 811 C C . GLU A 1 96 ? 0.906 4.983 19.523 1.00 96.94 96 GLU A C 1
ATOM 813 O O . GLU A 1 96 ? 1.394 3.856 19.466 1.00 96.94 96 GLU A O 1
ATOM 818 N N . THR A 1 97 ? 0.040 5.311 20.477 1.00 96.69 97 THR A N 1
ATOM 819 C CA . THR A 1 97 ? -0.540 4.392 21.460 1.00 96.69 97 THR A CA 1
ATOM 820 C C . THR A 1 97 ? -2.060 4.352 21.284 1.00 96.69 97 THR A C 1
ATOM 822 O O . THR A 1 97 ? -2.649 5.317 20.792 1.00 96.69 97 THR A O 1
ATOM 825 N N . PRO A 1 98 ? -2.768 3.317 21.774 1.00 93.88 98 PRO A N 1
ATOM 826 C CA . PRO A 1 98 ? -4.234 3.313 21.746 1.00 93.88 98 PRO A CA 1
ATOM 827 C C . PRO A 1 98 ? -4.864 4.557 22.398 1.00 93.88 98 PRO A C 1
ATOM 829 O O . PRO A 1 98 ? -5.913 5.035 21.961 1.00 93.88 98 PRO A O 1
ATOM 832 N N . ALA A 1 99 ? -4.222 5.109 23.435 1.00 93.62 99 ALA A N 1
ATOM 833 C CA . ALA A 1 99 ? -4.692 6.303 24.127 1.00 93.62 99 ALA A CA 1
ATOM 834 C C . ALA A 1 99 ? -4.474 7.588 23.311 1.00 93.62 99 ALA A C 1
ATOM 836 O O . ALA A 1 99 ? -5.381 8.422 23.260 1.00 93.62 99 ALA A O 1
ATOM 837 N N . SER A 1 100 ? -3.308 7.761 22.676 1.00 95.69 100 SER A N 1
ATOM 838 C CA . SER A 1 100 ? -3.037 8.917 21.808 1.00 95.69 100 SER A CA 1
ATOM 839 C C . SER A 1 100 ? -3.892 8.864 20.543 1.00 95.69 100 SER A C 1
ATOM 841 O O . SER A 1 100 ? -4.563 9.848 20.236 1.00 95.69 100 SER A O 1
ATOM 843 N N . LEU A 1 101 ? -4.016 7.693 19.915 1.00 94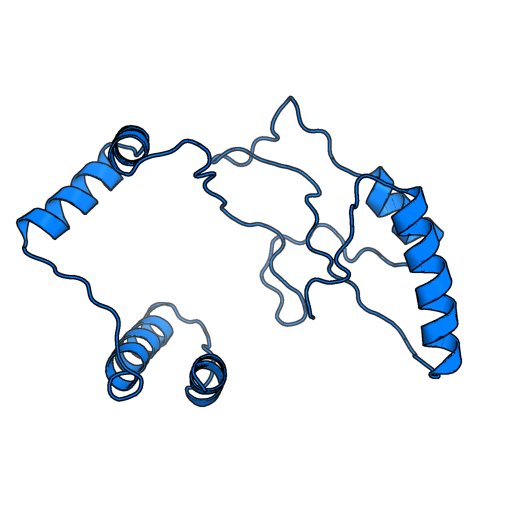.75 101 LEU A N 1
ATOM 844 C CA . LEU A 1 101 ? -4.852 7.488 18.734 1.00 94.75 101 LEU A CA 1
ATOM 845 C C . LEU A 1 101 ? -6.323 7.820 19.014 1.00 94.75 101 LEU A C 1
ATOM 847 O O . LEU A 1 101 ? -6.966 8.572 18.279 1.00 94.75 101 LEU A O 1
ATOM 851 N N . LYS A 1 102 ? -6.861 7.340 20.145 1.00 92.44 102 LYS A N 1
ATOM 852 C CA . LYS A 1 102 ? -8.242 7.642 20.549 1.00 92.44 102 LYS A CA 1
ATOM 853 C C . LYS A 1 102 ? -8.476 9.140 20.737 1.00 92.44 102 LYS A C 1
ATOM 855 O O . LYS A 1 102 ? -9.596 9.594 20.510 1.00 92.44 102 LYS A O 1
ATOM 860 N N . LYS A 1 103 ? -7.466 9.920 21.146 1.00 94.06 103 LYS A N 1
ATOM 861 C CA . LYS A 1 103 ? -7.587 11.383 21.275 1.00 94.06 103 LYS A CA 1
ATOM 862 C C . LYS A 1 103 ? -7.704 12.080 19.918 1.00 94.06 103 LYS A C 1
ATOM 864 O O . LYS A 1 103 ? -8.374 13.110 19.869 1.00 94.06 103 LYS A O 1
ATOM 869 N N . GLN A 1 104 ? -7.146 11.512 18.852 1.00 93.88 104 GLN A N 1
ATOM 870 C CA . GLN A 1 104 ? -7.158 12.095 17.505 1.00 93.88 104 GLN A CA 1
ATOM 871 C C . GLN A 1 104 ? -8.476 11.885 16.756 1.00 93.88 104 GLN A C 1
ATOM 873 O O . GLN A 1 104 ? -8.831 12.682 15.893 1.00 93.88 104 GLN A O 1
ATOM 878 N N . PHE A 1 105 ? -9.242 10.849 17.102 1.00 93.38 105 PHE A N 1
ATOM 879 C CA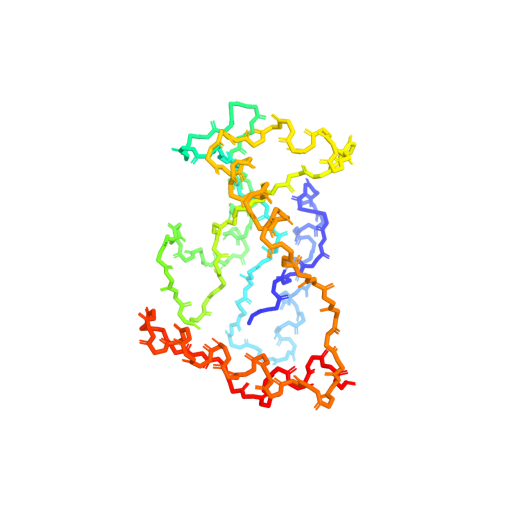 . PHE A 1 105 ? -10.558 10.634 16.505 1.00 93.38 105 PHE A CA 1
ATOM 880 C C . PHE A 1 105 ? -11.519 11.799 16.770 1.00 93.38 105 PHE A C 1
ATOM 882 O O . PHE A 1 105 ? -11.505 12.424 17.836 1.00 93.38 105 PHE A O 1
ATOM 889 N N . ASP A 1 106 ? -12.422 12.051 15.824 1.00 94.31 106 ASP A N 1
ATOM 890 C CA . ASP A 1 106 ? -13.519 12.986 16.055 1.00 94.31 106 ASP A CA 1
ATOM 891 C C . ASP A 1 106 ? -14.488 12.488 17.148 1.00 94.31 106 ASP A C 1
ATOM 893 O O . ASP A 1 106 ? -14.436 11.346 17.630 1.00 94.31 106 ASP A O 1
ATOM 897 N N . SER A 1 107 ? -15.387 13.377 17.570 1.00 96.50 107 SER A N 1
ATOM 898 C CA . SER A 1 107 ? -16.369 13.104 18.622 1.00 96.50 107 SER A CA 1
ATOM 899 C C . SER A 1 107 ? -17.289 11.925 18.285 1.00 96.50 107 SER A C 1
ATOM 901 O O . SER A 1 107 ? -17.613 11.131 19.173 1.00 96.50 107 SER A O 1
ATOM 903 N N . GLN A 1 108 ? -17.669 11.761 17.016 1.00 96.88 108 GLN A N 1
ATOM 904 C CA . GLN A 1 108 ? -18.571 10.701 16.577 1.00 96.88 108 GLN A CA 1
ATOM 905 C C . GLN A 1 108 ? -17.908 9.323 16.671 1.00 96.88 108 GLN A C 1
ATOM 907 O O . GLN A 1 108 ? -18.509 8.386 17.203 1.00 96.88 108 GLN A O 1
ATOM 912 N N . ARG A 1 109 ? -16.657 9.186 16.217 1.00 94.94 109 ARG A N 1
ATOM 913 C CA . ARG A 1 109 ? -15.907 7.924 16.307 1.00 94.94 109 ARG A CA 1
ATOM 914 C C . ARG A 1 109 ? -15.602 7.577 17.765 1.00 94.94 109 ARG A C 1
ATOM 916 O O . ARG A 1 109 ? -15.846 6.442 18.172 1.00 94.94 109 ARG A O 1
ATOM 923 N N . LYS A 1 110 ? -15.199 8.554 18.592 1.00 96.00 110 LYS A N 1
ATOM 924 C CA . LYS A 1 110 ? -15.032 8.369 20.051 1.00 96.00 110 LYS A CA 1
ATOM 925 C C . LYS A 1 110 ? -16.311 7.850 20.713 1.00 96.00 110 LYS A C 1
ATOM 927 O O . LYS A 1 110 ? -16.257 6.898 21.495 1.00 96.00 110 LYS A O 1
ATOM 932 N N . ARG A 1 111 ? -17.465 8.446 20.386 1.00 96.56 111 ARG A N 1
ATOM 933 C CA . ARG A 1 111 ? -18.777 8.029 20.904 1.00 96.56 111 ARG A CA 1
ATOM 934 C C . ARG A 1 111 ? -19.120 6.599 20.491 1.00 96.56 111 ARG A C 1
ATOM 936 O O . ARG A 1 111 ? -19.555 5.831 21.343 1.00 96.56 111 ARG A O 1
ATOM 943 N N . ASN A 1 112 ? -18.907 6.235 19.227 1.00 96.81 112 ASN A N 1
ATOM 944 C CA . ASN A 1 112 ? -19.197 4.890 18.722 1.00 96.81 112 ASN A CA 1
ATOM 945 C C . ASN A 1 112 ? -18.342 3.818 19.416 1.00 96.81 112 ASN A C 1
ATOM 947 O O . ASN A 1 112 ? -18.885 2.806 19.851 1.00 96.81 112 ASN A O 1
ATOM 951 N N . ILE A 1 113 ? -17.043 4.078 19.600 1.00 94.44 113 ILE A N 1
ATOM 952 C CA . ILE A 1 113 ? -16.127 3.177 20.322 1.00 94.44 113 ILE A CA 1
ATOM 953 C C . ILE A 1 113 ? -16.566 3.003 21.783 1.00 94.44 113 ILE A C 1
ATOM 955 O O . ILE A 1 113 ? -16.628 1.890 22.296 1.00 94.44 113 ILE A O 1
ATOM 959 N N . ASN A 1 114 ? -16.903 4.095 22.475 1.00 94.75 114 ASN A N 1
ATOM 960 C CA . ASN A 1 114 ? -17.372 3.995 23.860 1.00 94.75 114 ASN A CA 1
ATOM 961 C C . ASN A 1 114 ? -18.718 3.263 23.951 1.00 94.75 114 ASN A C 1
ATOM 963 O O . ASN A 1 114 ? -18.934 2.498 24.884 1.00 94.75 114 ASN A O 1
ATOM 967 N N . LYS A 1 115 ? -19.614 3.459 22.975 1.00 97.06 115 LYS A N 1
ATOM 968 C CA . LYS A 1 115 ? -20.911 2.777 22.928 1.00 97.06 115 LYS A CA 1
ATOM 969 C C . LYS A 1 115 ? -20.748 1.261 22.818 1.00 97.06 115 LYS A C 1
ATOM 971 O O . LYS A 1 115 ? -21.408 0.550 23.566 1.00 97.06 115 LYS A O 1
ATOM 976 N N . SER A 1 116 ? -19.865 0.763 21.947 1.00 96.12 116 SER A N 1
ATOM 977 C CA . SER A 1 116 ? -19.629 -0.684 21.824 1.00 96.12 116 SER A CA 1
ATOM 978 C C . SER A 1 116 ? -19.056 -1.285 23.110 1.00 96.12 116 SER A C 1
ATOM 980 O O . SER A 1 116 ? -19.488 -2.357 23.525 1.00 96.12 116 SER A O 1
ATOM 982 N N . ILE A 1 117 ? -18.147 -0.569 23.783 1.00 94.31 117 ILE A N 1
ATOM 983 C CA . ILE A 1 117 ? -17.593 -0.985 25.080 1.00 94.31 117 ILE A CA 1
ATOM 984 C C . ILE A 1 117 ? -18.690 -1.023 26.152 1.00 94.31 117 ILE A C 1
ATOM 986 O O . ILE A 1 117 ? -18.840 -2.028 26.843 1.00 94.31 117 ILE A O 1
ATOM 990 N N . ASN A 1 118 ? -19.490 0.041 26.259 1.00 96.81 118 ASN A N 1
ATOM 991 C CA . ASN A 1 118 ? -20.556 0.154 27.257 1.00 96.81 118 ASN A CA 1
ATOM 992 C C . ASN A 1 118 ? -21.678 -0.870 27.043 1.00 96.81 118 ASN A C 1
ATOM 994 O O . ASN A 1 118 ? -22.324 -1.276 28.001 1.00 96.81 118 ASN A O 1
ATOM 998 N N . TYR A 1 119 ? -21.907 -1.298 25.799 1.00 97.88 119 TYR A N 1
ATOM 999 C CA . TYR A 1 119 ? -22.851 -2.371 25.469 1.00 97.88 119 TYR A CA 1
ATOM 1000 C C . TYR A 1 119 ? -22.263 -3.774 25.663 1.00 97.88 119 TYR A C 1
ATOM 1002 O O . TYR A 1 119 ? -22.926 -4.762 25.365 1.00 97.88 119 TYR A O 1
ATOM 1010 N N . GLY A 1 120 ? -21.030 -3.882 26.165 1.00 97.25 120 GLY A N 1
ATOM 1011 C CA . GLY A 1 120 ? -20.415 -5.161 26.498 1.00 97.25 120 GLY A CA 1
ATOM 1012 C C . GLY A 1 120 ? -19.961 -5.975 25.288 1.00 97.25 120 GLY A C 1
ATOM 1013 O O . GLY A 1 120 ? -19.692 -7.164 25.446 1.00 97.25 120 GLY A O 1
ATOM 1014 N N . VAL A 1 121 ? -19.838 -5.362 24.103 1.00 97.31 121 VAL A N 1
ATOM 1015 C CA . VAL A 1 121 ? -19.341 -6.047 22.900 1.00 97.31 121 VAL A CA 1
ATOM 1016 C C . VAL A 1 121 ? -17.928 -6.572 23.161 1.00 97.31 121 VAL A C 1
ATOM 1018 O O . VAL A 1 121 ? -17.064 -5.852 23.670 1.00 97.31 121 VAL A O 1
ATOM 1021 N N . LYS A 1 122 ? -17.691 -7.837 22.809 1.00 96.25 122 LYS A N 1
ATOM 1022 C CA . LYS A 1 122 ? -16.392 -8.510 22.924 1.00 96.25 122 LYS A CA 1
ATOM 1023 C C . LYS A 1 122 ? -15.862 -8.865 21.541 1.00 96.25 122 LYS A C 1
ATOM 1025 O O . LYS A 1 122 ? -16.635 -9.078 20.612 1.00 96.25 122 LYS A O 1
ATOM 1030 N N . VAL A 1 123 ? -14.540 -8.936 21.428 1.00 95.69 123 VAL A N 1
ATOM 1031 C CA . VAL A 1 123 ? -13.832 -9.325 20.206 1.00 95.69 123 VAL A CA 1
ATOM 1032 C C . VAL A 1 123 ? -12.890 -10.468 20.556 1.00 95.69 123 VAL A C 1
ATOM 1034 O O . VAL A 1 123 ? -12.282 -10.463 21.627 1.00 95.69 123 VAL A O 1
ATOM 1037 N N . ARG A 1 124 ? -12.785 -11.444 19.659 1.00 95.81 124 ARG A N 1
ATOM 1038 C CA . ARG A 1 124 ? -11.813 -12.535 19.711 1.00 95.81 124 ARG A CA 1
ATOM 1039 C C . ARG A 1 124 ? -11.453 -12.953 18.291 1.00 95.81 124 ARG A C 1
ATOM 1041 O O . ARG A 1 124 ? -12.227 -12.697 17.370 1.00 95.81 124 ARG A O 1
ATOM 1048 N N . PHE A 1 125 ? -10.314 -13.614 18.137 1.00 94.75 125 PHE A N 1
ATOM 1049 C CA . PHE A 1 125 ? -9.965 -14.274 16.884 1.00 94.75 125 PHE A CA 1
ATOM 1050 C C . PHE A 1 125 ? -10.827 -15.531 16.693 1.00 94.75 125 PHE A C 1
ATOM 1052 O O . PHE A 1 125 ? -11.247 -16.157 17.675 1.00 94.75 125 PHE A O 1
ATOM 1059 N N . LEU A 1 126 ? -11.143 -15.840 15.437 1.00 92.94 126 LEU A N 1
ATOM 1060 C CA . LEU A 1 126 ? -11.843 -17.063 15.046 1.00 92.94 126 LEU A CA 1
ATOM 1061 C C . LEU A 1 126 ? -10.811 -18.144 14.716 1.00 92.94 126 LEU A C 1
ATOM 1063 O O . LEU A 1 126 ? -9.763 -17.826 14.153 1.00 92.94 126 LEU A O 1
ATOM 1067 N N . GLY A 1 127 ? -11.120 -19.390 15.073 1.00 91.19 127 GLY A N 1
ATOM 1068 C CA . GLY A 1 127 ? -10.420 -20.559 14.545 1.00 91.19 127 GLY A CA 1
ATOM 1069 C C . GLY A 1 127 ? -10.883 -20.899 13.128 1.00 91.19 127 GLY A C 1
ATOM 1070 O O . GLY A 1 127 ? -11.888 -20.370 12.643 1.00 91.19 127 GLY A O 1
ATOM 1071 N N . GLU A 1 128 ? -10.156 -21.797 12.467 1.00 90.06 128 GLU A N 1
ATOM 1072 C CA . GLU A 1 128 ? -10.525 -22.323 11.146 1.00 90.06 128 GLU A CA 1
ATOM 1073 C C . GLU A 1 128 ? -11.904 -23.010 11.166 1.00 90.06 128 GLU A C 1
ATOM 1075 O O . GLU A 1 128 ? -12.715 -22.831 10.256 1.00 90.06 128 GLU A O 1
ATOM 1080 N N . ASP A 1 129 ? -12.216 -23.709 12.261 1.00 92.44 129 ASP A N 1
ATOM 1081 C CA . ASP A 1 129 ? -13.489 -24.388 12.524 1.00 92.44 129 ASP A CA 1
ATOM 1082 C C . ASP A 1 129 ? -14.679 -23.431 12.720 1.00 92.44 129 ASP A C 1
ATOM 1084 O O . ASP A 1 129 ? -15.824 -23.872 12.786 1.00 92.44 129 ASP A O 1
ATOM 1088 N N . GLU A 1 130 ? -14.425 -22.120 12.786 1.00 93.44 130 GLU A N 1
ATOM 1089 C CA . GLU A 1 130 ? -15.433 -21.078 13.000 1.00 93.44 130 GLU A CA 1
ATOM 1090 C C . GLU A 1 130 ? -15.552 -20.082 11.834 1.00 93.44 130 GLU A C 1
ATOM 1092 O O . GLU A 1 130 ? -16.196 -19.033 11.966 1.00 93.44 130 GLU A O 1
ATOM 1097 N N . LEU A 1 131 ? -14.924 -20.369 10.688 1.00 91.88 131 LEU A N 1
ATOM 1098 C CA . LEU A 1 131 ? -14.967 -19.489 9.512 1.00 91.88 131 LEU A CA 1
ATOM 1099 C C . LEU A 1 131 ? -16.367 -19.339 8.915 1.00 91.88 131 LEU A C 1
ATOM 1101 O O . LEU A 1 131 ? -16.661 -18.318 8.291 1.00 91.88 131 LEU A O 1
ATOM 1105 N N . ASP A 1 132 ? -17.257 -20.300 9.154 1.00 92.56 132 ASP A N 1
ATOM 1106 C CA . ASP A 1 132 ? -18.672 -20.228 8.788 1.00 92.56 132 ASP A CA 1
ATOM 1107 C C . ASP A 1 132 ? -19.347 -18.956 9.338 1.00 92.56 132 ASP A C 1
ATOM 1109 O O . ASP A 1 132 ? -20.144 -18.317 8.644 1.00 92.56 132 ASP A O 1
ATOM 1113 N N . LYS A 1 133 ? -18.964 -18.516 10.546 1.00 93.94 133 LYS A N 1
ATOM 1114 C CA . LYS A 1 133 ? -19.459 -17.273 11.163 1.00 93.94 133 LYS A CA 1
ATOM 1115 C C . LYS A 1 133 ? -19.026 -16.042 10.378 1.00 93.94 133 LYS A C 1
ATOM 1117 O O . LYS A 1 133 ? -19.824 -15.122 10.193 1.00 93.94 133 LYS A O 1
ATOM 1122 N N . PHE A 1 134 ? -17.775 -16.021 9.917 1.00 93.31 134 PHE A N 1
ATOM 1123 C CA . PHE A 1 134 ? -17.272 -14.953 9.057 1.00 93.31 134 PHE A CA 1
ATOM 1124 C C . PHE A 1 134 ? -17.998 -14.960 7.709 1.00 93.31 134 PHE A C 1
ATOM 1126 O O . PHE A 1 134 ? -18.523 -13.920 7.307 1.00 93.31 134 PHE A O 1
ATOM 1133 N N . PHE A 1 135 ? -18.104 -16.120 7.051 1.00 92.81 135 PHE A N 1
ATOM 1134 C CA . PHE A 1 135 ? -18.760 -16.233 5.747 1.00 92.81 135 PHE A CA 1
ATOM 1135 C C . PHE A 1 135 ? -20.217 -15.792 5.799 1.00 92.81 135 PHE A C 1
ATOM 1137 O O . PHE A 1 135 ? -20.632 -14.998 4.959 1.00 92.81 135 PHE A O 1
ATOM 1144 N N . LYS A 1 136 ? -20.973 -16.195 6.825 1.00 93.44 136 LYS A N 1
ATOM 1145 C CA . LYS A 1 136 ? -22.359 -15.750 7.002 1.00 93.44 136 LYS A CA 1
ATOM 1146 C C . LYS A 1 136 ? -22.476 -14.220 7.019 1.00 93.44 136 LYS A C 1
ATOM 1148 O O . LYS A 1 136 ? -23.229 -13.653 6.232 1.00 93.44 136 LYS A O 1
ATOM 1153 N N . LEU A 1 137 ? -21.696 -13.545 7.868 1.00 92.94 137 LEU A N 1
ATOM 1154 C CA . LEU A 1 137 ? -21.715 -12.078 7.973 1.00 92.94 137 LEU A CA 1
ATOM 1155 C C . LEU A 1 137 ? -21.235 -11.389 6.688 1.00 92.94 137 LEU A C 1
ATOM 1157 O O . LEU A 1 137 ? -21.713 -10.306 6.329 1.00 92.94 137 LEU A O 1
ATOM 1161 N N . TYR A 1 138 ? -20.280 -12.009 5.999 1.00 91.50 138 TYR A N 1
ATOM 1162 C CA . TYR A 1 138 ? -19.734 -11.499 4.753 1.00 91.50 138 TYR A CA 1
ATOM 1163 C C . TYR A 1 138 ? -20.770 -11.560 3.620 1.00 91.50 138 TYR A C 1
ATOM 1165 O O . TYR A 1 138 ? -20.975 -10.549 2.949 1.00 91.50 138 TYR A O 1
ATOM 1173 N N . ARG A 1 139 ? -21.507 -12.674 3.482 1.00 91.38 139 ARG A N 1
ATOM 1174 C CA . ARG A 1 139 ? -22.597 -12.841 2.498 1.00 91.38 139 ARG A CA 1
ATOM 1175 C C . ARG A 1 139 ? -23.781 -11.911 2.767 1.00 91.38 139 ARG A C 1
ATOM 1177 O O . ARG A 1 139 ? -24.258 -11.253 1.850 1.00 91.38 139 ARG A O 1
ATOM 1184 N N . GLU A 1 140 ? -24.193 -11.761 4.027 1.00 92.88 140 GLU A N 1
ATOM 1185 C CA . GLU A 1 140 ? -25.230 -10.783 4.405 1.00 92.88 140 GLU A CA 1
ATOM 1186 C C . GLU A 1 140 ? -24.821 -9.339 4.051 1.00 92.88 140 GLU A C 1
ATOM 1188 O O . GLU A 1 140 ? -25.655 -8.478 3.761 1.00 92.88 140 GLU A O 1
ATOM 1193 N N . THR A 1 141 ? -23.521 -9.038 4.101 1.00 90.88 141 THR A N 1
ATOM 1194 C CA . THR A 1 141 ? -22.992 -7.721 3.727 1.00 90.88 141 THR A CA 1
ATOM 1195 C C . THR A 1 141 ? -22.899 -7.546 2.217 1.00 90.88 141 THR A C 1
ATOM 1197 O O . THR A 1 141 ? -23.200 -6.458 1.732 1.00 90.88 141 THR A O 1
ATOM 1200 N N . GLU A 1 142 ? -22.531 -8.600 1.491 1.00 89.31 142 GLU A N 1
ATOM 1201 C CA . GLU A 1 142 ? -22.524 -8.660 0.029 1.00 89.31 142 GLU A CA 1
ATOM 1202 C C . GLU A 1 142 ? -23.905 -8.316 -0.546 1.00 89.31 142 GLU A C 1
ATOM 1204 O O . GLU A 1 142 ? -24.030 -7.362 -1.315 1.00 89.31 142 GLU A O 1
ATOM 1209 N N . GLU A 1 143 ? -24.949 -9.014 -0.087 1.00 90.69 143 GLU A N 1
ATOM 1210 C CA . GLU A 1 143 ? -26.337 -8.798 -0.515 1.00 90.69 143 GLU A CA 1
ATOM 1211 C C . GLU A 1 143 ? -26.805 -7.368 -0.219 1.00 90.69 143 GLU A C 1
ATOM 1213 O O . GLU A 1 143 ? -27.373 -6.691 -1.076 1.00 90.69 143 GLU A O 1
ATOM 1218 N N . ARG A 1 144 ? -26.507 -6.866 0.986 1.00 93.06 144 ARG A N 1
ATOM 1219 C CA . ARG A 1 144 ? -26.912 -5.521 1.415 1.00 93.06 144 ARG A CA 1
ATOM 1220 C C . ARG A 1 144 ? -26.191 -4.403 0.658 1.00 93.06 144 ARG A C 1
ATOM 1222 O O . ARG A 1 144 ? -26.779 -3.348 0.438 1.00 93.06 144 ARG A O 1
ATOM 1229 N N . ALA A 1 145 ? -24.909 -4.581 0.347 1.00 88.50 145 ALA A N 1
ATOM 1230 C CA . ALA A 1 145 ? -24.073 -3.545 -0.260 1.00 88.50 145 ALA A CA 1
ATOM 1231 C C . ALA A 1 145 ? -23.992 -3.642 -1.794 1.00 88.50 145 ALA A C 1
ATOM 1233 O O . ALA A 1 145 ? -23.509 -2.701 -2.423 1.00 88.50 145 ALA A O 1
ATOM 1234 N N . GLY A 1 146 ? -24.461 -4.741 -2.393 1.00 85.62 146 GLY A N 1
ATOM 1235 C CA . GLY A 1 146 ? -24.558 -4.907 -3.843 1.00 85.62 146 GLY A CA 1
ATOM 1236 C C . GLY A 1 146 ? -23.211 -5.072 -4.552 1.00 85.62 146 GLY A C 1
ATOM 1237 O O . GLY A 1 146 ? -23.062 -4.618 -5.685 1.00 85.62 146 GLY A O 1
ATOM 1238 N N . PHE A 1 147 ? -22.219 -5.687 -3.900 1.00 81.44 147 PHE A N 1
ATOM 1239 C CA . PHE A 1 147 ? -20.960 -6.080 -4.549 1.00 81.44 147 PHE A CA 1
ATOM 1240 C C . PHE A 1 147 ? -20.904 -7.595 -4.740 1.00 81.44 147 PHE A C 1
ATOM 1242 O O . PHE A 1 147 ? -21.647 -8.309 -4.090 1.00 81.44 147 PHE A O 1
ATOM 1249 N N . VAL A 1 148 ? -20.031 -8.085 -5.625 1.00 78.12 148 VAL A N 1
ATOM 1250 C CA . VAL A 1 148 ? -19.746 -9.525 -5.749 1.00 78.12 148 VAL A CA 1
ATOM 1251 C C . VAL A 1 148 ? -18.486 -9.828 -4.961 1.00 78.12 148 VAL A C 1
ATOM 1253 O O . VAL A 1 148 ? -17.441 -9.205 -5.175 1.00 78.12 148 VAL A O 1
ATOM 1256 N N . SER A 1 149 ? -18.585 -10.765 -4.033 1.00 76.88 149 SER A N 1
ATOM 1257 C CA . SER A 1 149 ? -17.506 -11.104 -3.124 1.00 76.88 149 SER A CA 1
ATOM 1258 C C . SER A 1 149 ? -16.729 -12.343 -3.582 1.00 76.88 149 SER A C 1
ATOM 1260 O O . SER A 1 149 ? -17.077 -13.007 -4.560 1.00 76.88 149 SER A O 1
ATOM 1262 N N . LYS A 1 150 ? -15.598 -12.626 -2.928 1.00 84.56 150 LYS A N 1
ATOM 1263 C CA . LYS A 1 150 ? -14.768 -13.795 -3.258 1.00 84.56 150 LYS A CA 1
ATOM 1264 C C . LYS A 1 150 ? -15.418 -15.089 -2.752 1.00 84.56 150 LYS A C 1
ATOM 1266 O O . LYS A 1 150 ? -16.269 -15.063 -1.863 1.00 84.56 150 LYS A O 1
ATOM 1271 N N . THR A 1 151 ? -15.045 -16.224 -3.338 1.00 87.62 151 THR A N 1
ATOM 1272 C CA . THR A 1 151 ? -15.535 -17.544 -2.908 1.00 87.62 151 THR A CA 1
ATOM 1273 C C . THR A 1 151 ? -15.004 -17.897 -1.521 1.00 87.62 151 THR A C 1
ATOM 1275 O O . THR A 1 151 ? -13.979 -17.371 -1.096 1.00 87.62 151 THR A O 1
ATOM 1278 N N . ASP A 1 152 ? -15.672 -18.805 -0.814 1.00 89.19 152 ASP A N 1
ATOM 1279 C CA . ASP A 1 152 ? -15.199 -19.265 0.499 1.00 89.19 152 ASP A CA 1
ATOM 1280 C C . ASP A 1 152 ? -13.813 -19.927 0.382 1.00 89.19 152 ASP A C 1
ATOM 1282 O O . ASP A 1 152 ? -12.935 -19.681 1.203 1.00 89.19 152 ASP A O 1
ATOM 1286 N N . GLU A 1 153 ? -13.584 -20.688 -0.694 1.00 89.88 153 GLU A N 1
ATOM 1287 C CA . GLU A 1 153 ? -12.290 -21.301 -1.033 1.00 89.88 153 GLU A CA 1
ATOM 1288 C C . GLU A 1 153 ? -11.163 -20.267 -1.165 1.00 89.88 153 GLU A C 1
ATOM 1290 O O . GLU A 1 153 ? -10.068 -20.481 -0.656 1.00 89.88 153 GLU A O 1
ATOM 1295 N N . TYR A 1 154 ? -11.441 -19.100 -1.760 1.00 89.38 154 TYR A N 1
ATOM 1296 C CA . TYR A 1 154 ? -10.454 -18.023 -1.841 1.00 89.38 154 TYR A CA 1
ATOM 1297 C C . TYR A 1 154 ? -9.963 -17.600 -0.455 1.00 89.38 154 TYR A C 1
ATOM 1299 O O . TYR A 1 154 ? -8.775 -17.356 -0.299 1.00 89.38 154 TYR 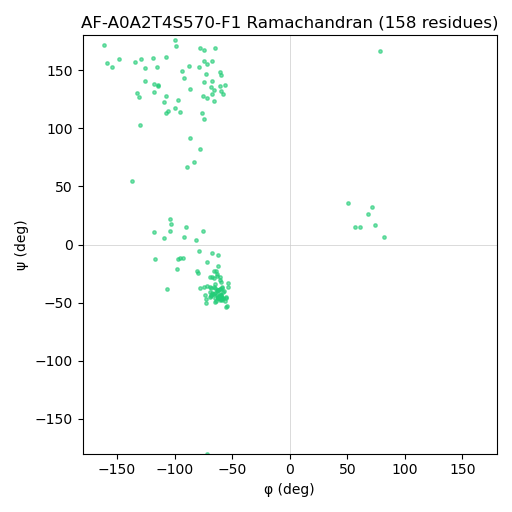A O 1
ATOM 1307 N N . PHE A 1 155 ? -10.853 -17.511 0.539 1.00 89.19 155 PHE A N 1
ATOM 1308 C CA . PHE A 1 155 ? -10.472 -17.147 1.905 1.00 89.19 155 PHE A CA 1
ATOM 1309 C C . PHE A 1 155 ? -9.770 -18.287 2.644 1.00 89.19 155 PHE A C 1
ATOM 1311 O O . PHE A 1 155 ? -8.837 -18.017 3.395 1.00 89.19 155 PHE A O 1
ATOM 1318 N N . LYS A 1 156 ? -10.182 -19.541 2.419 1.00 88.56 156 LYS A N 1
ATOM 1319 C CA . LYS A 1 156 ? -9.534 -20.719 3.019 1.00 88.56 156 LYS A CA 1
ATOM 1320 C C . LYS A 1 156 ? -8.066 -20.839 2.609 1.00 88.56 156 LYS A C 1
ATOM 1322 O O . LYS A 1 156 ? -7.223 -21.060 3.467 1.00 88.56 156 LYS A O 1
ATOM 1327 N N . ASN A 1 157 ? -7.748 -20.513 1.356 1.00 89.81 157 ASN A N 1
ATOM 1328 C CA . ASN A 1 157 ? -6.371 -20.483 0.848 1.00 89.81 157 ASN A CA 1
ATOM 1329 C C . ASN A 1 157 ? -5.442 -19.453 1.536 1.00 89.81 157 ASN A C 1
ATOM 1331 O O . ASN A 1 157 ? -4.254 -19.432 1.233 1.00 89.81 157 ASN A O 1
ATOM 1335 N N . PHE A 1 158 ? -5.951 -18.547 2.386 1.00 86.50 158 PHE A N 1
ATOM 1336 C CA . PHE A 1 158 ? -5.109 -17.654 3.206 1.00 86.50 158 PHE A CA 1
ATOM 1337 C C . PHE A 1 158 ? -4.811 -18.209 4.601 1.00 86.50 158 PHE A C 1
ATOM 1339 O O . PHE A 1 158 ? -4.029 -17.603 5.335 1.00 86.50 158 PHE A O 1
ATOM 1346 N N . ILE A 1 159 ? -5.515 -19.265 5.000 1.00 83.50 159 ILE A N 1
ATOM 1347 C CA . ILE A 1 159 ? -5.493 -19.819 6.354 1.00 83.50 159 ILE A CA 1
ATOM 1348 C C . ILE A 1 159 ? -4.721 -21.137 6.366 1.00 83.50 159 ILE A C 1
ATOM 1350 O O . ILE A 1 159 ? -3.974 -21.371 7.314 1.00 83.50 159 ILE A O 1
ATOM 1354 N N . GLU A 1 160 ? -4.891 -21.942 5.312 1.00 65.44 160 GLU A N 1
ATOM 1355 C CA . GLU A 1 160 ? -4.042 -23.097 4.982 1.00 65.44 160 GLU A CA 1
ATOM 1356 C C . GLU A 1 160 ? -2.606 -22.669 4.627 1.00 65.44 160 GLU A C 1
ATOM 1358 O O . GLU A 1 160 ? -1.662 -23.346 5.100 1.00 65.44 160 GLU A O 1
#

Foldseek 3Di:
DPQDDDDPPVPLVVVLVVLVVVVVVCVVVVHPDDDHRHPDDQFDADPVRHTDPVTHGPVVSVVSCVVSVDDDPDDDCDDDPVDDHPDDDDDDCVVHDPVRVLVPDDPVVVVVVVVCVVVVPDDDDDDPVRCVVVVVVVVVVCVVVVHDDDDPVVVVVVVD

pLDDT: mean 92.67, std 5.6, range [58.16, 98.5]

Secondary structure (DSSP, 8-state):
------S-TT-HHHHHHHHHHHHHHHHHTT-S---------S--B-TTSPBPTT----HHHHHHHHHTTPPP-----S--TTS--S-------TT--HHHHHHHS-HHHHHHHHHHHHTT----PPPGGGHHHHHHHHHHHHHHHT-PPPPHHHHHTTT-

Nearest PDB structures (foldseek):
  7b7j-assembly1_A  TM=3.874E-01  e=2.662E+00  Mycobacterium xenopi
  7b9f-assembly1_X  TM=2.053E-01  e=2.173E+00  Mycobacterium xenopi RIVM700367
  7npv-assembly1_D4  TM=2.088E-01  e=4.573E+00  Mycobacterium tuberculosis H37Rv

Organism: NCBI:txid214473

Solvent-accessible surface area (backbone atoms only — not comparable to full-atom values): 10615 Å² total; per-residue (Å²): 135,86,45,34,74,89,75,66,80,86,42,59,66,59,48,50,50,49,56,55,52,48,50,56,55,38,59,77,66,72,56,89,77,85,87,79,57,48,81,70,80,51,66,54,58,50,100,87,69,46,70,39,92,93,49,73,67,50,54,68,59,56,49,52,44,42,75,74,73,48,82,80,89,66,94,69,85,71,93,50,98,89,56,79,86,82,78,78,96,78,81,88,59,82,98,56,46,78,70,60,50,55,67,70,48,56,73,66,59,46,49,52,56,50,48,44,54,75,71,65,65,80,87,79,88,74,55,84,94,45,45,66,62,55,51,52,57,49,50,59,45,26,70,73,70,73,57,89,75,81,56,72,67,64,59,49,69,76,72,113